Protein AF-A0A8X6LXP0-F1 (afdb_monomer_lite)

Organism: Trichonephila clavata (NCBI:txid2740835)

Foldseek 3Di:
DWDQDPLGIWDWDWDDDPVPFQKIFIDTDPSNVVSQVVCVVVVHDDQPVNDDQNHGPVVCHVVRIDGNPDPPPPPPPPPPPDDVVVVVVVVVVVVVVVVPPDD

Sequence (103 aa):
MSFTTEVGEISIYLSPSKKGGNKIEVEIDEKSEARLNKLKAEKKSLGENCLLGGKSVLEAIEAKGFKKNGNVPTEPTETIKDDLSTNLTQVRLQQNREVALGG

pLDDT: mean 78.93, std 19.98, range [38.94, 97.69]

Radius of gyration: 27.42 Å; chains: 1; bounding box: 36×50×80 Å

Secondary structure (DSSP, 8-state):
-EEEETTEEEEEEEEE-TTTSSEEEEEE-HHHHHHHHHHHHTT--S-TT-EETTEEHHHHHHTT-EE-S-----S------SSHHHHHHHHHHHHHHHTTS--

Structure (mmCIF, N/CA/C/O backbone):
data_AF-A0A8X6LXP0-F1
#
_entry.id   AF-A0A8X6LXP0-F1
#
loop_
_atom_site.group_PDB
_atom_site.id
_atom_site.type_symbol
_atom_site.label_atom_id
_atom_site.label_alt_id
_atom_site.label_comp_id
_atom_site.label_asym_id
_atom_site.label_entity_id
_atom_site.label_seq_id
_atom_site.pdbx_PDB_ins_code
_atom_site.Cartn_x
_atom_site.Cartn_y
_atom_site.Cartn_z
_atom_site.occupancy
_atom_site.B_iso_or_equiv
_atom_site.auth_seq_id
_atom_site.auth_comp_id
_atom_site.auth_asym_id
_atom_site.auth_atom_id
_atom_site.pdbx_PDB_model_num
ATOM 1 N N . MET A 1 1 ? -3.240 7.753 -5.875 1.00 93.00 1 MET A N 1
ATOM 2 C CA . MET A 1 1 ? -4.497 6.992 -5.676 1.00 93.00 1 MET A CA 1
ATOM 3 C C . MET A 1 1 ? -4.909 7.109 -4.217 1.00 93.00 1 MET A C 1
ATOM 5 O O . MET A 1 1 ? -4.051 7.452 -3.414 1.00 93.00 1 MET A O 1
ATOM 9 N N . SER A 1 2 ? -6.161 6.838 -3.859 1.00 94.62 2 SER A N 1
ATOM 10 C CA . SER A 1 2 ? -6.594 6.873 -2.457 1.00 94.62 2 SER A CA 1
ATOM 11 C C . SER A 1 2 ? -7.528 5.716 -2.111 1.00 94.62 2 SER A C 1
ATOM 13 O O . SER A 1 2 ? -8.127 5.098 -2.992 1.00 94.62 2 SER A O 1
ATOM 15 N N . PHE A 1 3 ? -7.609 5.415 -0.816 1.00 94.56 3 PHE A N 1
ATOM 16 C CA . PHE A 1 3 ? -8.511 4.427 -0.235 1.00 94.56 3 PHE A CA 1
ATOM 17 C C . PHE A 1 3 ? -9.350 5.091 0.851 1.00 94.56 3 PHE A C 1
ATOM 19 O O . PHE A 1 3 ? -8.812 5.599 1.836 1.00 94.56 3 PHE A O 1
ATOM 26 N N . THR A 1 4 ? -10.669 5.081 0.688 1.00 94.88 4 THR A N 1
ATOM 27 C CA . THR A 1 4 ? -11.586 5.526 1.740 1.00 94.88 4 THR A CA 1
ATOM 28 C C . THR A 1 4 ? -11.778 4.401 2.747 1.00 94.88 4 THR A C 1
ATOM 30 O O . THR A 1 4 ? -12.190 3.302 2.387 1.00 94.88 4 THR A O 1
ATOM 33 N N . THR A 1 5 ? -11.485 4.687 4.011 1.00 93.81 5 THR A N 1
ATOM 34 C CA . THR A 1 5 ? -11.659 3.762 5.135 1.00 93.81 5 THR A CA 1
ATOM 35 C C . THR A 1 5 ? -12.498 4.426 6.225 1.00 93.81 5 THR A C 1
ATOM 37 O O . THR A 1 5 ? -12.737 5.635 6.200 1.00 93.81 5 THR A O 1
ATOM 40 N N . GLU A 1 6 ? -12.906 3.661 7.228 1.00 94.00 6 GLU A N 1
ATOM 41 C CA . GLU A 1 6 ? -13.607 4.145 8.418 1.00 94.00 6 GLU A CA 1
ATOM 42 C C . GLU A 1 6 ? -12.778 5.121 9.270 1.00 94.00 6 GLU A C 1
ATOM 44 O O . GLU A 1 6 ? -13.341 5.929 10.007 1.00 94.00 6 GLU A O 1
ATOM 49 N N . VAL A 1 7 ? -11.445 5.101 9.148 1.00 95.25 7 VAL A N 1
ATOM 50 C CA . VAL A 1 7 ? -10.549 6.077 9.796 1.00 95.25 7 VAL A CA 1
ATOM 51 C C . VAL A 1 7 ? -10.236 7.281 8.893 1.00 95.25 7 VAL A C 1
ATOM 53 O O . VAL A 1 7 ? -9.473 8.176 9.270 1.00 95.25 7 VAL A O 1
ATOM 56 N N . GLY A 1 8 ? -10.862 7.335 7.714 1.00 95.56 8 GLY A N 1
ATOM 57 C CA . GLY A 1 8 ? -10.739 8.388 6.714 1.00 95.56 8 GLY A CA 1
ATOM 58 C C . GLY A 1 8 ? -9.995 7.945 5.454 1.00 95.56 8 GLY A C 1
ATOM 59 O O . GLY A 1 8 ? -9.682 6.775 5.252 1.00 95.56 8 GLY A O 1
ATOM 60 N N . GLU A 1 9 ? -9.725 8.906 4.576 1.00 97.12 9 GLU A N 1
ATOM 61 C CA . GLU A 1 9 ? -8.985 8.661 3.335 1.00 97.12 9 GLU A CA 1
ATOM 62 C C . GLU A 1 9 ? -7.486 8.431 3.590 1.00 97.12 9 GLU A C 1
ATOM 64 O O . GLU A 1 9 ? -6.853 9.180 4.337 1.00 97.12 9 GLU A O 1
ATOM 69 N N . ILE A 1 10 ? -6.916 7.410 2.956 1.00 97.25 10 ILE A N 1
ATOM 70 C CA . ILE A 1 10 ? -5.476 7.148 2.924 1.00 97.25 10 ILE A CA 1
ATOM 71 C C . ILE A 1 10 ? -4.996 7.401 1.496 1.00 97.25 10 ILE A C 1
ATOM 73 O O . ILE A 1 10 ? -5.380 6.682 0.570 1.00 97.25 10 ILE A O 1
ATOM 77 N N . SER A 1 11 ? -4.167 8.427 1.326 1.00 97.19 11 SER A N 1
ATOM 78 C CA . SER A 1 11 ? -3.609 8.835 0.038 1.00 97.19 11 SER A CA 1
ATOM 79 C C . SER A 1 11 ? -2.258 8.177 -0.198 1.00 97.19 11 SER 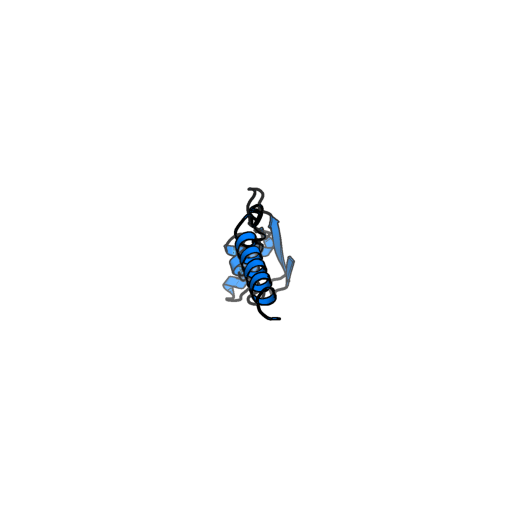A C 1
ATOM 81 O O . SER A 1 11 ? -1.385 8.185 0.666 1.00 97.19 11 SER A O 1
ATOM 83 N N . ILE A 1 12 ? -2.095 7.609 -1.392 1.00 97.25 12 ILE A N 1
ATOM 84 C CA . ILE A 1 12 ? -0.894 6.898 -1.827 1.00 97.25 12 ILE A CA 1
ATOM 85 C C . ILE A 1 12 ? -0.369 7.547 -3.102 1.00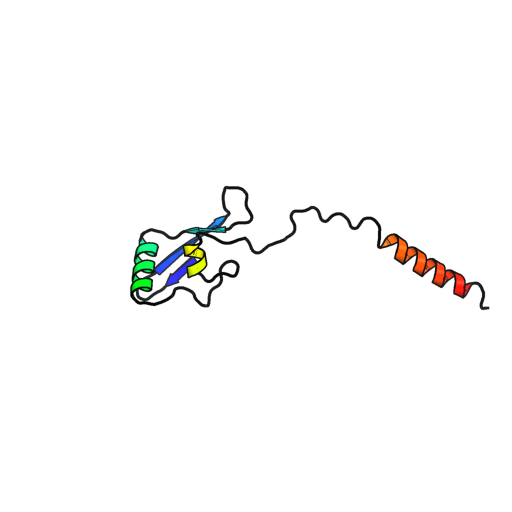 97.25 12 ILE A C 1
ATOM 87 O O . ILE A 1 12 ? -1.065 7.626 -4.126 1.00 97.25 12 ILE A O 1
ATOM 91 N N . TYR A 1 13 ? 0.886 7.963 -3.041 1.00 96.81 13 TYR A N 1
ATOM 92 C CA . TYR A 1 13 ? 1.618 8.602 -4.119 1.00 96.81 13 TYR A CA 1
ATOM 93 C C . TYR A 1 13 ? 2.577 7.589 -4.734 1.00 96.81 13 TYR A C 1
ATOM 95 O O . TYR A 1 13 ? 3.339 6.920 -4.037 1.00 96.81 13 TYR A O 1
ATOM 103 N N . LEU A 1 14 ? 2.500 7.456 -6.056 1.00 95.00 14 LEU A N 1
ATOM 104 C CA . LEU A 1 14 ? 3.348 6.564 -6.834 1.00 95.00 14 LEU A CA 1
ATOM 105 C C . LEU A 1 14 ? 4.206 7.414 -7.760 1.00 95.00 14 LEU A C 1
ATOM 107 O O . LEU A 1 14 ? 3.671 8.218 -8.524 1.00 95.00 14 LEU A O 1
ATOM 111 N N . SER A 1 15 ? 5.519 7.225 -7.719 1.00 93.56 15 SER A N 1
ATOM 112 C CA . SER A 1 15 ? 6.452 7.965 -8.569 1.00 93.56 15 SER A CA 1
ATOM 113 C C . SER A 1 15 ? 7.564 7.047 -9.093 1.00 93.56 15 SER A C 1
ATOM 115 O O . SER A 1 15 ? 7.948 6.079 -8.434 1.00 93.56 15 SER A O 1
ATOM 117 N N . PRO A 1 16 ? 8.094 7.272 -10.306 1.00 91.81 16 PRO A N 1
ATOM 118 C CA . PRO A 1 16 ? 9.302 6.582 -10.743 1.00 91.81 16 PRO A CA 1
ATOM 119 C C . PRO A 1 16 ? 10.490 6.969 -9.856 1.00 91.81 16 PRO A C 1
ATOM 121 O O . PRO A 1 16 ? 10.695 8.150 -9.581 1.00 91.81 16 PRO A O 1
ATOM 124 N N . SER A 1 17 ? 11.321 5.995 -9.476 1.00 89.62 17 SER A N 1
ATOM 125 C CA . SER A 1 17 ? 12.522 6.300 -8.693 1.00 89.62 17 SER A CA 1
ATOM 126 C C . SER A 1 17 ? 13.506 7.174 -9.476 1.00 89.62 17 SER A C 1
ATOM 128 O O . SER A 1 17 ? 13.875 6.854 -10.610 1.00 89.62 17 SER A O 1
ATOM 130 N N . LYS A 1 18 ? 13.996 8.243 -8.836 1.00 84.06 18 LYS A N 1
ATOM 131 C CA . LYS A 1 18 ? 14.962 9.194 -9.422 1.00 84.06 18 LYS A CA 1
ATOM 132 C C . LYS A 1 18 ? 16.341 8.585 -9.684 1.00 84.06 18 LYS A C 1
ATOM 134 O O . LYS A 1 18 ? 17.095 9.114 -10.491 1.00 84.06 18 LYS A O 1
ATOM 139 N N . LYS A 1 19 ? 16.677 7.462 -9.039 1.00 80.75 19 LYS A N 1
ATOM 140 C CA . LYS A 1 19 ? 17.980 6.785 -9.177 1.00 80.75 19 LYS A CA 1
ATOM 141 C C . LYS A 1 19 ? 18.114 5.940 -10.459 1.00 80.75 19 LYS A C 1
ATOM 143 O O . LYS A 1 19 ? 18.993 5.091 -10.529 1.00 80.75 19 LYS A 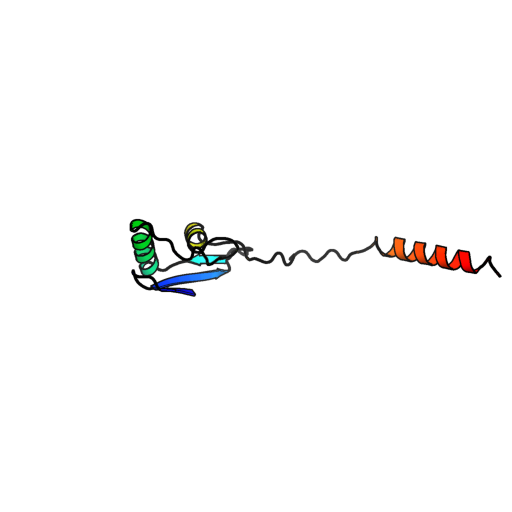O 1
ATOM 148 N N . GLY A 1 20 ? 17.253 6.148 -11.461 1.00 61.91 20 GLY A N 1
ATOM 149 C CA . GLY A 1 20 ? 17.382 5.511 -12.779 1.00 61.91 20 GLY A CA 1
ATOM 150 C C . GLY A 1 20 ? 17.072 4.010 -12.798 1.00 61.91 20 GLY A C 1
ATOM 151 O O . GLY A 1 20 ? 17.693 3.265 -13.546 1.00 61.91 20 GLY A O 1
ATOM 152 N N . GLY A 1 21 ? 16.132 3.547 -11.966 1.00 74.12 21 GLY A N 1
ATOM 153 C CA . GLY A 1 21 ? 15.836 2.120 -11.799 1.00 74.12 21 GLY A CA 1
ATOM 154 C C . GLY A 1 21 ? 14.491 1.649 -12.365 1.00 74.12 21 GLY A C 1
ATOM 155 O O . GLY A 1 21 ? 13.538 2.419 -12.549 1.00 74.12 21 GLY A O 1
ATOM 156 N N . ASN A 1 22 ? 14.375 0.327 -12.532 1.00 87.25 22 ASN A N 1
ATOM 157 C CA . ASN A 1 22 ? 13.108 -0.388 -12.716 1.00 87.25 22 ASN A CA 1
ATOM 158 C C . ASN A 1 22 ? 12.296 -0.442 -11.397 1.00 87.25 22 ASN A C 1
ATOM 160 O O . ASN A 1 22 ? 11.925 -1.513 -10.922 1.00 87.25 22 ASN A O 1
ATOM 164 N N . LYS A 1 23 ? 12.077 0.712 -10.752 1.00 90.94 23 LYS A N 1
ATOM 165 C CA . LYS A 1 23 ? 11.384 0.834 -9.462 1.00 90.94 23 LYS A CA 1
ATOM 166 C C . LYS A 1 23 ? 10.348 1.961 -9.493 1.00 90.94 23 LYS A C 1
ATOM 168 O O . LYS A 1 23 ? 10.626 3.047 -10.007 1.00 90.94 23 LYS A O 1
ATOM 173 N N . ILE A 1 24 ? 9.179 1.684 -8.926 1.00 93.56 24 ILE A N 1
ATOM 174 C CA . ILE A 1 24 ? 8.185 2.665 -8.487 1.00 93.56 24 ILE A CA 1
ATOM 175 C C . ILE A 1 24 ? 8.356 2.857 -6.982 1.00 93.56 24 ILE A C 1
ATOM 177 O O . ILE A 1 24 ? 8.430 1.881 -6.235 1.00 93.56 24 ILE A O 1
ATOM 181 N N . GLU A 1 25 ? 8.461 4.105 -6.550 1.00 95.00 25 GLU A N 1
ATOM 182 C CA . GLU A 1 25 ? 8.423 4.520 -5.153 1.00 95.00 25 GLU A CA 1
ATOM 183 C C . GLU A 1 25 ? 6.964 4.681 -4.721 1.00 95.00 25 GLU A C 1
ATOM 185 O O . GLU A 1 25 ? 6.113 5.116 -5.500 1.00 95.00 25 GLU A O 1
ATOM 190 N N . VAL A 1 26 ? 6.684 4.252 -3.493 1.00 96.06 26 VAL A N 1
ATOM 191 C CA . VAL A 1 26 ? 5.367 4.341 -2.860 1.00 96.06 26 VAL A CA 1
ATOM 192 C C . VAL A 1 26 ? 5.540 5.208 -1.628 1.00 96.06 26 VAL A C 1
ATOM 194 O O . VAL A 1 26 ? 6.323 4.866 -0.741 1.00 96.06 26 VAL A O 1
ATOM 197 N N . GLU A 1 27 ? 4.811 6.313 -1.591 1.00 97.00 27 GLU A N 1
ATOM 198 C CA . GLU A 1 27 ? 4.820 7.278 -0.497 1.00 97.00 27 GLU A CA 1
ATOM 199 C C . GLU A 1 27 ? 3.391 7.521 -0.005 1.00 97.00 27 GLU A C 1
ATOM 201 O O . GLU A 1 27 ? 2.424 7.412 -0.761 1.00 97.00 27 GLU A O 1
ATOM 206 N N . ILE A 1 28 ? 3.264 7.861 1.273 1.00 97.38 28 ILE A N 1
ATOM 207 C CA . ILE A 1 28 ? 2.026 8.317 1.906 1.00 97.38 28 ILE A CA 1
ATOM 208 C C . ILE A 1 28 ? 2.353 9.572 2.716 1.00 97.38 28 ILE A C 1
ATOM 210 O O . ILE A 1 28 ? 3.476 9.718 3.195 1.00 97.38 28 ILE A O 1
ATOM 214 N N . ASP A 1 29 ? 1.395 10.484 2.849 1.00 97.19 29 ASP A N 1
ATOM 215 C CA . ASP A 1 29 ? 1.569 11.659 3.709 1.00 97.19 29 ASP A CA 1
ATOM 216 C C . ASP A 1 29 ? 1.408 11.306 5.199 1.00 97.19 29 ASP A C 1
ATOM 218 O O . ASP A 1 29 ? 0.844 10.269 5.552 1.00 97.19 29 ASP A O 1
ATOM 222 N N . GLU A 1 30 ? 1.872 12.191 6.086 1.00 97.50 30 GLU A N 1
ATOM 223 C CA . GLU A 1 30 ? 1.839 11.984 7.545 1.00 97.50 30 GLU A CA 1
ATOM 224 C C . GLU A 1 30 ? 0.421 11.701 8.071 1.00 97.50 30 GLU A C 1
ATOM 226 O O . GLU A 1 30 ? 0.214 10.898 8.984 1.00 97.50 30 GLU A O 1
ATOM 231 N N . LYS A 1 31 ? -0.593 12.333 7.469 1.00 97.38 31 LYS A N 1
ATOM 232 C CA . LYS A 1 31 ? -1.998 12.138 7.845 1.00 97.38 31 LYS A CA 1
ATOM 233 C C . LYS A 1 31 ? -2.477 10.734 7.478 1.00 97.38 31 LYS A C 1
ATOM 235 O O . LYS A 1 31 ? -3.179 10.092 8.261 1.00 97.38 3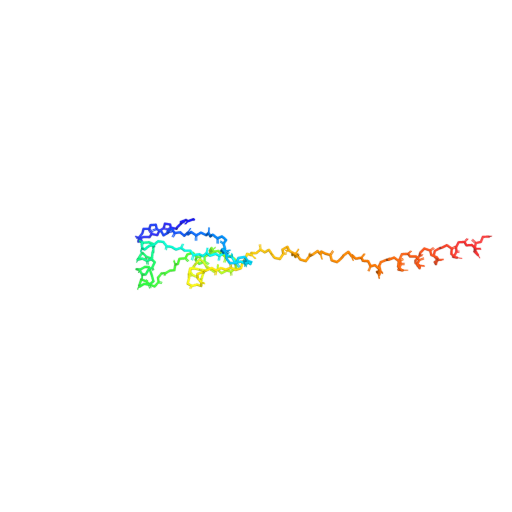1 LYS A O 1
ATOM 240 N N . SER A 1 32 ? -2.105 10.266 6.295 1.00 97.69 32 SER A N 1
ATOM 241 C CA . SER A 1 32 ? -2.381 8.924 5.792 1.00 97.69 32 SER A CA 1
ATOM 242 C C . SER A 1 32 ? -1.615 7.867 6.587 1.00 97.69 32 SER A C 1
ATOM 244 O O . SER A 1 32 ? -2.179 6.817 6.887 1.00 97.69 32 SER A O 1
ATOM 246 N N . GLU A 1 33 ? -0.386 8.159 7.017 1.00 97.06 33 GLU A N 1
ATOM 247 C CA . GLU A 1 33 ? 0.407 7.294 7.897 1.00 97.06 33 GLU A CA 1
ATOM 248 C C . GLU A 1 33 ? -0.247 7.127 9.274 1.00 97.06 33 GLU A C 1
ATOM 250 O O . GLU A 1 33 ? -0.443 6.002 9.737 1.00 97.06 33 GLU A O 1
ATOM 255 N N . ALA A 1 34 ? -0.684 8.224 9.902 1.00 97.69 34 ALA A N 1
ATOM 256 C CA . ALA A 1 34 ? -1.402 8.170 11.176 1.00 97.69 34 ALA A CA 1
ATOM 257 C C . ALA A 1 34 ? -2.696 7.339 11.077 1.00 97.69 34 ALA A C 1
ATOM 259 O O . ALA A 1 34 ? -3.005 6.536 11.963 1.00 97.69 34 ALA A O 1
ATOM 260 N N . ARG A 1 35 ? -3.440 7.490 9.974 1.00 97.19 35 ARG A N 1
ATOM 261 C CA . ARG A 1 35 ? -4.652 6.706 9.689 1.00 97.19 35 ARG A CA 1
ATOM 262 C C . ARG A 1 35 ? -4.340 5.230 9.475 1.00 97.19 35 ARG A C 1
ATOM 264 O O . ARG A 1 35 ? -5.006 4.381 10.061 1.00 97.19 35 ARG A O 1
ATOM 271 N N . LEU A 1 36 ? -3.305 4.923 8.699 1.00 96.19 36 LEU A N 1
ATOM 272 C CA . LEU A 1 36 ? -2.868 3.552 8.458 1.00 96.19 36 LEU A CA 1
ATOM 273 C C . LEU A 1 36 ? -2.459 2.856 9.763 1.00 96.19 36 LEU A C 1
ATOM 275 O O . LEU A 1 36 ? -2.854 1.718 10.001 1.00 96.19 36 LEU A O 1
ATOM 279 N N . ASN A 1 37 ? -1.730 3.548 10.641 1.00 96.00 37 ASN A N 1
ATOM 280 C CA . ASN A 1 37 ? -1.335 3.013 11.945 1.00 96.00 37 ASN A CA 1
ATOM 281 C C . ASN A 1 37 ? -2.542 2.729 12.847 1.00 96.00 37 ASN A C 1
ATOM 283 O O . ASN A 1 37 ? -2.585 1.689 13.505 1.00 96.00 37 ASN A O 1
ATOM 287 N N . LYS A 1 38 ? -3.557 3.603 12.834 1.00 96.69 38 LYS A N 1
ATOM 288 C CA . LYS A 1 38 ? -4.821 3.352 13.539 1.00 96.69 38 LYS A CA 1
ATOM 289 C C . LYS A 1 38 ? -5.528 2.104 12.999 1.00 96.69 38 LYS A C 1
ATOM 291 O O . LYS A 1 38 ? -5.953 1.258 13.779 1.00 96.69 38 LYS A O 1
ATOM 296 N N . LEU A 1 39 ? -5.586 1.955 11.677 1.00 95.00 39 LEU A N 1
ATOM 297 C CA . LEU A 1 39 ? -6.207 0.805 11.020 1.00 95.00 39 LEU A CA 1
ATOM 298 C C . LEU A 1 39 ? -5.497 -0.517 11.388 1.00 95.00 39 LEU A C 1
ATOM 300 O O . LEU A 1 39 ? -6.154 -1.505 11.719 1.00 95.00 39 LEU A O 1
ATOM 304 N N . LYS A 1 40 ? -4.155 -0.509 11.446 1.00 93.25 40 LYS A N 1
ATOM 305 C CA . LYS A 1 40 ? -3.343 -1.649 11.915 1.00 93.25 40 LYS A CA 1
ATOM 306 C C . LYS A 1 40 ? -3.613 -2.006 13.377 1.00 93.25 40 LYS A C 1
ATOM 308 O O . LYS A 1 40 ? -3.720 -3.187 13.702 1.00 93.25 40 LYS A O 1
ATOM 313 N N . ALA A 1 41 ? -3.743 -1.012 14.258 1.00 95.44 41 ALA A N 1
ATOM 314 C CA . ALA A 1 41 ? -4.064 -1.240 15.669 1.00 95.44 41 ALA A CA 1
ATOM 315 C C . ALA A 1 41 ? -5.437 -1.917 15.852 1.00 95.44 41 ALA A C 1
ATOM 317 O O . ALA A 1 41 ? -5.615 -2.725 16.762 1.00 95.44 41 ALA A O 1
ATOM 318 N N . GLU A 1 42 ? -6.379 -1.655 14.943 1.00 94.56 42 GLU A N 1
ATOM 319 C CA . GLU A 1 42 ? -7.692 -2.309 14.882 1.00 94.56 42 GLU A CA 1
ATOM 320 C C . GLU A 1 42 ? -7.665 -3.693 14.195 1.00 94.56 42 GLU A C 1
ATOM 322 O O . GLU A 1 42 ? -8.717 -4.304 14.014 1.00 94.56 42 GLU A O 1
ATOM 327 N N . LYS A 1 43 ? -6.479 -4.215 13.835 1.00 92.25 43 LYS A N 1
ATOM 328 C CA . LYS A 1 43 ? -6.271 -5.482 13.099 1.00 92.25 43 LYS A CA 1
ATOM 329 C C . LYS A 1 43 ? -6.984 -5.537 11.746 1.00 92.25 43 LYS A C 1
ATOM 331 O O . LYS A 1 43 ? -7.354 -6.612 11.278 1.00 92.25 43 LYS A O 1
ATOM 336 N N . LYS A 1 44 ? -7.175 -4.381 11.119 1.00 91.12 44 LYS A N 1
ATOM 337 C CA . LYS A 1 44 ? -7.728 -4.269 9.772 1.00 91.12 44 LYS A CA 1
ATOM 338 C C . LYS A 1 44 ? -6.608 -4.063 8.763 1.00 91.12 44 LYS A C 1
ATOM 340 O O . LYS A 1 44 ? -5.499 -3.651 9.108 1.00 91.12 44 LYS A O 1
ATOM 345 N N . SER A 1 45 ? -6.911 -4.351 7.508 1.00 87.94 45 SER A N 1
ATOM 346 C CA . SER A 1 45 ? -5.969 -4.297 6.397 1.00 87.94 45 SER A CA 1
ATOM 347 C C . SER A 1 45 ? -6.395 -3.273 5.351 1.00 87.94 45 SER A C 1
ATOM 349 O O . SER A 1 45 ? -7.563 -2.895 5.237 1.00 87.94 45 SER A O 1
ATOM 351 N N . LEU A 1 46 ? -5.417 -2.804 4.577 1.00 93.25 46 LEU A N 1
ATOM 352 C CA . LEU A 1 46 ? -5.636 -1.862 3.490 1.00 93.25 46 LEU A CA 1
ATOM 353 C C . LEU A 1 46 ? -5.352 -2.544 2.154 1.00 93.25 46 LEU A C 1
ATOM 355 O O . LEU A 1 46 ? -4.219 -2.943 1.887 1.00 93.25 46 LEU A O 1
ATOM 359 N N . GLY A 1 47 ? -6.374 -2.621 1.301 1.00 88.81 47 GLY A N 1
ATOM 360 C CA . GLY A 1 47 ? -6.212 -3.022 -0.095 1.00 88.81 47 GLY A CA 1
ATOM 361 C C . GLY A 1 47 ? -5.726 -4.460 -0.298 1.00 88.81 47 GLY A C 1
ATOM 362 O O . GLY A 1 47 ? -4.928 -4.684 -1.201 1.00 88.81 47 GLY A O 1
ATOM 363 N N . GLU A 1 48 ? -6.208 -5.430 0.489 1.00 85.50 48 GLU A N 1
ATOM 364 C CA . GLU A 1 48 ? -5.872 -6.864 0.327 1.00 85.50 48 GLU A CA 1
ATOM 365 C C . GLU A 1 48 ? -6.132 -7.386 -1.090 1.00 85.50 48 GLU A C 1
ATOM 367 O O . GLU A 1 48 ? -5.346 -8.156 -1.630 1.00 85.50 48 GLU A O 1
ATOM 372 N N . ASN A 1 49 ? -7.206 -6.909 -1.721 1.00 88.56 49 ASN A N 1
ATOM 373 C CA . ASN A 1 49 ? -7.595 -7.306 -3.074 1.00 88.56 49 ASN A CA 1
ATOM 374 C C . ASN A 1 49 ? -7.047 -6.366 -4.162 1.00 88.56 49 ASN A C 1
ATOM 376 O O . ASN A 1 49 ? -7.453 -6.453 -5.319 1.00 88.56 49 ASN A O 1
ATOM 380 N N . CYS A 1 50 ? -6.162 -5.430 -3.807 1.00 91.44 50 CYS A N 1
ATOM 381 C CA . CYS A 1 50 ? -5.570 -4.478 -4.739 1.00 91.44 50 CYS A CA 1
ATOM 382 C C . CYS A 1 50 ? -4.057 -4.686 -4.794 1.00 91.44 50 CYS A C 1
ATOM 384 O O . CYS A 1 50 ? -3.370 -4.613 -3.774 1.00 91.44 50 CYS A O 1
ATOM 386 N N . LEU A 1 51 ? -3.537 -4.946 -5.995 1.00 91.88 51 LEU A N 1
ATOM 387 C CA . LEU A 1 51 ? -2.125 -5.252 -6.190 1.00 91.88 51 LEU A CA 1
ATOM 388 C C . LEU A 1 51 ? -1.371 -4.096 -6.855 1.00 91.88 51 LEU A C 1
ATOM 390 O O . LEU A 1 51 ? -1.781 -3.572 -7.890 1.00 91.88 51 LEU A O 1
ATOM 394 N N . LEU A 1 52 ? -0.211 -3.764 -6.294 1.00 92.31 52 LEU A N 1
ATOM 395 C CA . LEU A 1 52 ? 0.778 -2.826 -6.806 1.00 92.31 52 LEU A CA 1
ATOM 396 C C . LEU A 1 52 ? 2.070 -3.586 -7.136 1.00 92.31 52 LEU A C 1
ATOM 398 O O . LEU A 1 52 ? 2.820 -3.996 -6.251 1.00 92.31 52 LEU A O 1
ATOM 402 N N . GLY A 1 53 ? 2.311 -3.832 -8.429 1.00 89.00 53 GLY A N 1
ATOM 403 C CA . GLY A 1 53 ? 3.485 -4.588 -8.890 1.00 89.00 53 GLY A CA 1
ATOM 404 C C . GLY A 1 53 ? 3.560 -6.014 -8.342 1.00 89.00 53 GLY A C 1
ATOM 405 O O . GLY A 1 53 ? 4.647 -6.493 -8.031 1.00 89.00 53 GLY A O 1
ATOM 406 N N . GLY A 1 54 ? 2.404 -6.661 -8.168 1.00 89.69 54 GLY A N 1
ATOM 407 C CA . GLY A 1 54 ? 2.293 -8.010 -7.607 1.00 89.69 54 GLY A CA 1
ATOM 408 C C . GLY A 1 54 ? 2.308 -8.086 -6.077 1.00 89.69 54 GLY A C 1
ATOM 409 O O . GLY A 1 54 ? 2.215 -9.185 -5.547 1.00 89.69 54 GLY A O 1
ATOM 410 N N . LYS A 1 55 ? 2.403 -6.953 -5.368 1.00 91.06 55 LYS A N 1
ATOM 411 C CA . LYS A 1 55 ? 2.277 -6.871 -3.903 1.00 91.06 55 LYS A CA 1
ATOM 412 C C . LYS A 1 55 ? 0.925 -6.306 -3.507 1.00 91.06 55 LYS A C 1
ATOM 414 O O . LYS A 1 55 ? 0.406 -5.474 -4.244 1.00 91.06 55 LYS A O 1
ATOM 419 N N . SER A 1 56 ? 0.388 -6.669 -2.347 1.00 93.81 56 SER A N 1
ATOM 420 C CA . SER A 1 56 ? -0.756 -5.935 -1.790 1.00 93.81 56 SER A CA 1
ATOM 421 C C . SER A 1 56 ? -0.398 -4.462 -1.556 1.00 93.81 56 SER A C 1
ATOM 423 O O . SER A 1 56 ? 0.776 -4.097 -1.429 1.00 93.81 56 SER A O 1
ATOM 425 N N . VAL A 1 57 ? -1.408 -3.594 -1.488 1.00 94.50 57 VAL A N 1
ATOM 426 C CA . VAL A 1 57 ? -1.202 -2.161 -1.210 1.00 94.50 57 VAL A CA 1
ATOM 427 C C . VAL A 1 57 ? -0.405 -1.952 0.076 1.00 94.50 57 VAL A C 1
ATOM 429 O O . VAL A 1 57 ? 0.549 -1.173 0.086 1.00 94.50 57 VAL A O 1
ATOM 432 N N . LEU A 1 58 ? -0.763 -2.671 1.141 1.00 94.38 58 LEU A N 1
ATOM 433 C CA . LEU A 1 58 ? -0.078 -2.569 2.422 1.00 94.38 58 LEU A CA 1
ATOM 434 C C . LEU A 1 58 ? 1.406 -2.959 2.315 1.00 94.38 58 LEU A C 1
ATOM 436 O O . LEU A 1 58 ? 2.273 -2.199 2.745 1.00 94.38 58 LEU A O 1
ATOM 440 N N . GLU A 1 59 ? 1.710 -4.091 1.680 1.00 94.38 59 GLU A N 1
ATOM 441 C CA . GLU A 1 59 ? 3.093 -4.541 1.473 1.00 94.38 59 GLU A CA 1
ATOM 442 C C . GLU A 1 59 ? 3.904 -3.568 0.607 1.00 94.38 59 GLU A C 1
ATOM 444 O O . GLU A 1 59 ? 5.104 -3.384 0.823 1.00 94.38 59 GLU A O 1
ATOM 449 N N . ALA A 1 60 ? 3.278 -2.945 -0.393 1.00 95.12 60 ALA A N 1
ATOM 450 C CA . ALA A 1 60 ? 3.934 -1.968 -1.256 1.00 95.12 60 ALA A CA 1
ATOM 451 C C . ALA A 1 60 ? 4.304 -0.680 -0.499 1.00 95.12 60 ALA A C 1
ATOM 453 O O . ALA A 1 60 ? 5.380 -0.124 -0.740 1.00 95.12 60 ALA A O 1
ATOM 454 N N . ILE A 1 61 ? 3.448 -0.239 0.433 1.00 95.38 61 ILE A N 1
ATOM 455 C CA . ILE A 1 61 ? 3.716 0.892 1.334 1.00 95.38 61 ILE A CA 1
ATOM 456 C C . ILE A 1 61 ? 4.881 0.557 2.271 1.00 95.38 61 ILE A C 1
ATOM 458 O O . ILE A 1 61 ? 5.840 1.321 2.356 1.00 95.38 61 ILE A O 1
ATOM 462 N N . GLU A 1 62 ? 4.845 -0.603 2.931 1.00 94.12 62 GLU A N 1
ATOM 463 C CA . GLU A 1 62 ? 5.897 -1.022 3.871 1.00 94.12 62 GLU A CA 1
ATOM 464 C C . GLU A 1 62 ? 7.254 -1.208 3.182 1.00 94.12 62 GLU A C 1
ATOM 466 O O . GLU A 1 62 ? 8.291 -0.796 3.703 1.00 94.12 62 GLU A O 1
ATOM 471 N N . ALA A 1 63 ? 7.250 -1.749 1.962 1.00 94.25 63 ALA A N 1
ATOM 472 C CA . ALA A 1 63 ? 8.447 -1.886 1.137 1.00 94.25 63 ALA A CA 1
ATOM 473 C C . ALA A 1 63 ? 8.926 -0.561 0.509 1.00 94.25 63 ALA A C 1
ATOM 475 O O . ALA A 1 63 ? 9.980 -0.543 -0.138 1.00 94.25 63 ALA A O 1
ATOM 476 N N . LYS A 1 64 ? 8.166 0.536 0.662 1.00 94.31 64 LYS A N 1
ATOM 477 C CA . LYS A 1 64 ? 8.423 1.847 0.040 1.00 94.31 64 LYS A CA 1
ATOM 478 C C . LYS A 1 64 ? 8.667 1.727 -1.468 1.00 94.31 64 LYS A C 1
ATOM 480 O O . LYS A 1 64 ? 9.610 2.309 -2.025 1.00 94.31 64 LYS A O 1
ATOM 485 N N . GLY A 1 65 ? 7.869 0.888 -2.129 1.00 93.75 65 GLY A N 1
ATOM 486 C CA . GLY A 1 65 ? 7.949 0.670 -3.568 1.00 93.75 65 GLY A CA 1
ATOM 487 C C . GLY A 1 65 ? 7.926 -0.781 -4.043 1.00 93.75 65 GLY A C 1
ATOM 488 O O . GLY A 1 65 ? 7.941 -1.744 -3.277 1.00 93.75 65 GLY A O 1
ATOM 489 N N . PHE A 1 66 ? 7.931 -0.922 -5.366 1.00 93.00 66 PHE A N 1
ATOM 490 C CA . PHE A 1 66 ? 7.915 -2.192 -6.096 1.00 93.00 66 PHE A CA 1
ATOM 491 C C . PHE A 1 66 ? 8.603 -2.035 -7.463 1.00 93.00 66 PHE A C 1
ATOM 493 O O . PHE A 1 66 ? 8.887 -0.919 -7.902 1.00 93.00 66 PHE A O 1
ATOM 500 N N . LYS A 1 67 ? 8.927 -3.145 -8.140 1.00 90.88 67 LYS A N 1
ATOM 501 C CA . LYS A 1 67 ? 9.529 -3.098 -9.486 1.00 90.88 67 LYS A CA 1
ATOM 502 C C . LYS A 1 67 ? 8.476 -2.721 -10.528 1.00 90.88 67 LYS A C 1
ATOM 504 O O . LYS A 1 67 ? 7.336 -3.154 -10.396 1.00 90.88 67 LYS A O 1
ATOM 509 N N . LYS A 1 68 ? 8.820 -1.961 -11.576 1.00 86.56 68 LYS A N 1
ATOM 510 C CA . LYS A 1 68 ? 7.841 -1.714 -12.653 1.00 86.56 68 LYS A CA 1
ATOM 511 C C . LYS A 1 68 ? 7.568 -3.058 -13.333 1.00 86.56 68 LYS A C 1
ATOM 513 O O . LYS A 1 68 ? 8.503 -3.778 -13.689 1.00 86.56 68 LYS A O 1
ATOM 518 N N . ASN A 1 69 ? 6.294 -3.414 -13.486 1.00 73.38 69 ASN A N 1
ATOM 519 C CA . ASN A 1 69 ? 5.933 -4.567 -14.300 1.00 73.38 69 ASN A CA 1
ATOM 520 C C . ASN A 1 69 ? 6.181 -4.189 -15.756 1.00 73.38 69 ASN A C 1
ATOM 522 O O . ASN A 1 69 ? 5.524 -3.309 -16.304 1.00 73.38 69 ASN A O 1
ATOM 526 N N . GLY A 1 70 ? 7.213 -4.802 -16.321 1.00 58.72 70 GLY A N 1
ATOM 527 C CA . GLY A 1 70 ? 7.784 -4.399 -17.591 1.00 58.72 70 GLY A CA 1
ATOM 528 C C . GLY A 1 70 ? 9.253 -4.778 -17.642 1.00 58.72 70 GLY A C 1
ATOM 529 O O . GLY A 1 70 ? 10.116 -3.911 -17.683 1.00 58.72 70 GLY A O 1
ATOM 530 N N . ASN A 1 71 ? 9.537 -6.078 -17.711 1.00 52.97 71 ASN A N 1
ATOM 531 C CA . ASN A 1 71 ? 10.532 -6.483 -18.696 1.00 52.97 71 ASN A CA 1
ATOM 532 C C . ASN A 1 71 ? 9.870 -6.230 -20.061 1.00 52.97 71 ASN A C 1
ATOM 534 O O . ASN A 1 71 ? 9.308 -7.132 -20.667 1.00 52.97 71 ASN A O 1
ATOM 538 N N . VAL A 1 72 ? 9.861 -4.980 -20.519 1.00 54.53 72 VAL A N 1
ATOM 539 C CA . VAL A 1 72 ? 10.210 -4.792 -21.921 1.00 54.53 72 VAL A CA 1
ATOM 540 C C . VAL A 1 72 ? 1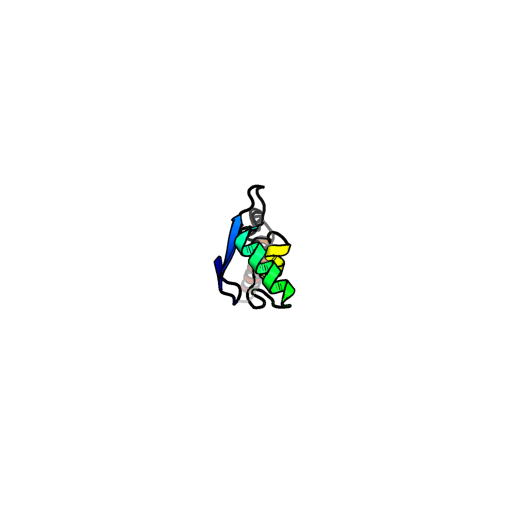1.727 -4.827 -21.858 1.00 54.53 72 VAL A C 1
ATOM 542 O O . VAL A 1 72 ? 12.289 -3.946 -21.203 1.00 54.53 72 VAL A O 1
ATOM 545 N N . PRO A 1 73 ? 12.386 -5.879 -22.369 1.00 48.97 73 PRO A N 1
ATOM 546 C CA . PRO A 1 73 ? 13.837 -5.922 -22.390 1.00 48.97 73 PRO A CA 1
ATOM 547 C C . PRO A 1 73 ? 14.350 -4.593 -22.956 1.00 48.97 73 PRO A C 1
ATOM 549 O O . PRO A 1 73 ? 14.025 -4.227 -24.079 1.00 48.97 73 PRO A O 1
ATOM 552 N N . THR A 1 74 ? 15.074 -3.825 -22.141 1.00 49.94 74 THR A N 1
ATOM 553 C CA . THR A 1 74 ? 15.846 -2.660 -22.603 1.00 49.94 74 THR A CA 1
ATOM 554 C C . THR A 1 74 ? 17.168 -3.080 -23.229 1.00 49.94 74 THR A C 1
ATOM 556 O O . THR A 1 74 ? 17.917 -2.229 -23.703 1.00 49.94 74 THR A O 1
ATOM 559 N N . GLU A 1 75 ? 17.465 -4.379 -23.241 1.00 49.47 75 GLU A N 1
ATOM 560 C CA . GLU A 1 75 ? 18.456 -4.896 -24.167 1.00 49.47 75 GLU A CA 1
ATOM 561 C C . GLU A 1 75 ? 17.934 -4.634 -25.583 1.00 49.47 75 GLU A C 1
ATOM 563 O O . GLU A 1 75 ? 16.757 -4.911 -25.846 1.00 49.47 75 GLU A O 1
ATOM 568 N N . PRO A 1 76 ? 18.753 -4.090 -26.506 1.00 53.78 76 PRO A N 1
ATOM 569 C CA . PRO A 1 76 ? 18.438 -4.271 -27.909 1.00 53.78 76 PRO A CA 1
ATOM 570 C C . PRO A 1 76 ? 18.233 -5.770 -28.055 1.00 53.78 76 PRO A C 1
ATOM 572 O O . PRO A 1 76 ? 19.139 -6.521 -27.704 1.00 53.78 76 PRO A O 1
ATOM 575 N N . THR A 1 77 ? 17.043 -6.206 -28.481 1.00 51.69 77 THR A N 1
ATOM 576 C CA . THR A 1 77 ? 16.869 -7.572 -28.966 1.00 51.69 77 THR A CA 1
ATOM 577 C C . THR A 1 77 ? 18.058 -7.804 -29.869 1.00 51.69 77 THR A C 1
ATOM 579 O O . THR A 1 77 ? 18.150 -7.136 -30.909 1.00 51.69 77 THR A O 1
ATOM 582 N N . GLU A 1 78 ? 19.003 -8.639 -29.427 1.00 49.88 78 GLU A N 1
ATOM 583 C CA . GLU A 1 78 ? 20.039 -9.129 -30.305 1.00 49.88 78 GLU A CA 1
ATOM 584 C C . GLU A 1 78 ? 19.261 -9.582 -31.522 1.00 49.88 78 GLU A C 1
ATOM 586 O O . GLU A 1 78 ? 18.319 -10.377 -31.430 1.00 49.88 78 GLU A O 1
ATOM 591 N N . THR A 1 79 ? 19.519 -8.897 -32.635 1.00 50.56 79 THR A N 1
ATOM 592 C CA . THR A 1 79 ? 18.945 -9.279 -33.910 1.00 50.56 79 THR A CA 1
ATOM 593 C C . THR A 1 79 ? 19.170 -10.775 -33.975 1.00 50.56 79 THR A C 1
ATOM 595 O O . THR A 1 79 ? 20.311 -11.189 -33.772 1.00 50.56 79 THR A O 1
ATOM 598 N N . ILE A 1 80 ? 18.112 -11.567 -34.167 1.00 55.91 80 ILE A N 1
ATOM 599 C CA . ILE A 1 80 ? 18.248 -12.992 -34.458 1.00 55.91 80 ILE A CA 1
ATOM 600 C C . ILE A 1 80 ? 19.030 -13.044 -35.773 1.00 55.91 80 ILE A C 1
ATOM 602 O O . ILE A 1 80 ? 18.467 -13.027 -36.865 1.00 55.91 80 ILE A O 1
ATOM 606 N N . LYS A 1 81 ? 20.349 -12.955 -35.659 1.00 55.47 81 LYS A N 1
ATOM 607 C CA . LYS A 1 81 ? 21.322 -13.148 -36.703 1.00 55.47 81 LYS A CA 1
ATOM 608 C C . LYS A 1 81 ? 21.750 -14.585 -36.517 1.00 55.47 81 LYS A C 1
ATOM 610 O O . LYS A 1 81 ? 22.333 -14.950 -35.504 1.00 55.47 81 LYS A O 1
ATOM 615 N N . ASP A 1 82 ? 21.380 -15.355 -37.529 1.00 51.59 82 ASP A N 1
ATOM 616 C CA . ASP A 1 82 ? 22.075 -16.569 -37.922 1.00 51.59 82 ASP A CA 1
ATOM 617 C C . ASP A 1 82 ? 21.810 -17.838 -37.107 1.00 51.59 82 ASP A C 1
ATOM 619 O O . ASP A 1 82 ? 22.745 -18.503 -36.682 1.00 51.59 82 ASP A O 1
ATOM 623 N N . ASP A 1 83 ? 20.541 -18.266 -37.036 1.00 50.84 83 ASP A N 1
ATOM 624 C CA . ASP A 1 83 ? 20.273 -19.722 -37.138 1.00 50.84 83 ASP A CA 1
ATOM 625 C C . ASP A 1 83 ? 18.938 -20.136 -37.803 1.00 50.84 83 ASP A C 1
ATOM 627 O O . ASP A 1 83 ? 18.645 -21.319 -37.990 1.00 50.84 83 ASP A O 1
ATOM 631 N N . LEU A 1 84 ? 18.106 -19.181 -38.247 1.00 45.81 84 LEU A N 1
ATOM 632 C CA . LEU A 1 84 ? 16.923 -19.510 -39.064 1.00 45.81 84 LEU A CA 1
ATOM 633 C C . LEU A 1 84 ? 17.248 -19.598 -40.570 1.00 45.81 84 LEU A C 1
ATOM 635 O O . LEU A 1 84 ? 16.520 -20.236 -41.332 1.00 45.81 84 LEU A O 1
ATOM 639 N N . SER A 1 85 ? 18.354 -18.983 -41.007 1.00 50.19 85 SER A N 1
ATOM 640 C CA . SER A 1 85 ? 18.775 -18.946 -42.419 1.00 50.19 85 SER A CA 1
ATOM 641 C C . SER A 1 85 ? 19.284 -20.310 -42.914 1.00 50.19 85 SER A C 1
ATOM 643 O O . SER A 1 85 ? 19.000 -20.733 -44.038 1.00 50.19 85 SER A O 1
ATOM 645 N N . THR A 1 86 ? 19.970 -21.057 -42.050 1.00 48.19 86 THR A N 1
ATOM 646 C CA . THR A 1 86 ? 20.529 -22.388 -42.333 1.00 48.19 86 THR A CA 1
ATOM 647 C C . THR A 1 86 ? 19.438 -23.445 -42.509 1.00 48.19 86 THR A C 1
ATOM 649 O O . THR A 1 86 ? 19.480 -24.213 -43.473 1.00 48.19 86 THR A O 1
ATOM 652 N N . ASN A 1 87 ? 18.400 -23.421 -41.668 1.00 50.38 87 ASN A N 1
ATOM 653 C CA . ASN A 1 87 ? 17.294 -24.380 -41.751 1.00 50.38 87 ASN A CA 1
ATOM 654 C C . ASN A 1 87 ? 16.360 -24.127 -42.950 1.00 50.38 87 ASN A C 1
ATOM 656 O O . ASN A 1 87 ? 15.962 -25.072 -43.630 1.00 50.38 87 ASN A O 1
ATOM 660 N N . LEU A 1 88 ? 16.059 -22.867 -43.294 1.00 50.50 88 LEU A N 1
ATOM 661 C CA . LEU A 1 88 ? 15.231 -22.552 -44.472 1.00 50.50 88 LEU A CA 1
ATOM 662 C C . LEU A 1 88 ? 15.918 -22.912 -45.800 1.00 50.50 88 LEU A C 1
ATOM 664 O O . LEU A 1 88 ? 15.248 -23.288 -46.765 1.00 50.50 88 LEU A O 1
ATOM 668 N N . THR A 1 89 ? 17.250 -22.838 -45.851 1.00 48.59 89 THR A N 1
ATOM 669 C CA . THR A 1 89 ? 18.015 -23.153 -47.066 1.00 48.59 89 THR A CA 1
ATOM 670 C C . THR A 1 89 ? 18.153 -24.665 -47.274 1.00 48.59 89 THR A C 1
ATOM 672 O O . THR A 1 89 ? 18.033 -25.136 -48.407 1.00 48.59 89 THR A O 1
ATOM 675 N N . GLN A 1 90 ? 18.315 -25.450 -46.199 1.00 52.75 90 GLN A N 1
ATOM 676 C CA . GLN A 1 90 ? 18.322 -26.916 -46.287 1.00 52.75 90 GLN A CA 1
ATOM 677 C C . GLN A 1 90 ? 16.959 -27.491 -46.692 1.00 52.75 90 GLN A C 1
ATOM 679 O O . GLN A 1 90 ? 16.908 -28.347 -47.577 1.00 52.75 90 GLN A O 1
ATOM 684 N N . VAL A 1 91 ? 15.858 -26.973 -46.133 1.00 53.06 91 VAL A N 1
ATOM 685 C CA . VAL A 1 91 ? 14.503 -27.437 -46.485 1.00 53.06 91 VAL A CA 1
ATOM 686 C C . VAL A 1 91 ? 14.177 -27.154 -47.962 1.00 53.06 91 VAL A C 1
ATOM 688 O O . VAL A 1 91 ? 13.616 -28.013 -48.642 1.00 53.06 91 VAL A O 1
ATOM 691 N N . ARG A 1 92 ? 14.608 -26.007 -48.515 1.00 52.12 92 ARG A N 1
ATOM 692 C CA . ARG A 1 92 ? 14.431 -25.698 -49.950 1.00 52.12 92 ARG A CA 1
ATOM 693 C C . ARG A 1 92 ? 15.283 -26.560 -50.887 1.00 52.12 92 ARG A C 1
ATOM 695 O O . ARG A 1 92 ? 14.820 -26.911 -51.970 1.00 52.12 92 ARG A O 1
ATOM 702 N N . LEU A 1 93 ? 16.515 -26.906 -50.509 1.00 51.81 93 LEU A N 1
ATOM 703 C CA . LEU A 1 93 ? 17.389 -27.752 -51.336 1.00 51.81 93 LEU A CA 1
ATOM 704 C C . LEU A 1 93 ? 16.928 -29.215 -51.381 1.00 51.81 93 LEU A C 1
ATOM 706 O O . LEU A 1 93 ? 17.085 -29.854 -52.419 1.00 51.81 93 LEU A O 1
ATOM 710 N N . GLN A 1 94 ? 16.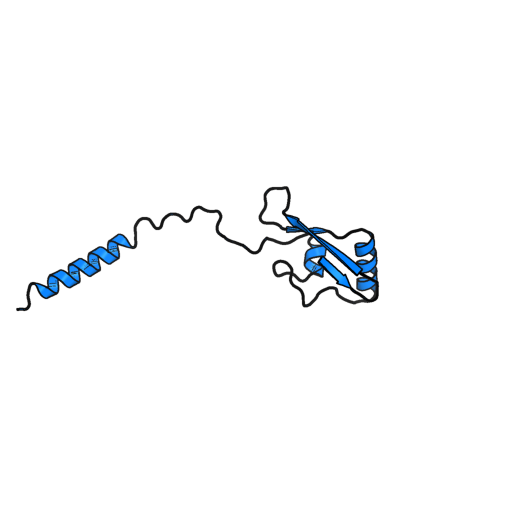335 -29.738 -50.302 1.00 56.00 94 GLN A N 1
ATOM 711 C CA . GLN A 1 94 ? 15.759 -31.088 -50.298 1.00 56.00 94 GLN A CA 1
ATOM 712 C C . GLN A 1 94 ? 14.485 -31.172 -51.151 1.00 56.00 94 GLN A C 1
ATOM 714 O O . GLN A 1 94 ? 14.385 -32.073 -51.981 1.00 56.00 94 GLN A O 1
ATOM 719 N N . GLN A 1 95 ? 13.579 -30.189 -51.057 1.00 54.69 95 GLN A N 1
ATOM 720 C CA . GLN A 1 95 ? 12.375 -30.149 -51.903 1.00 54.69 95 GLN A CA 1
ATOM 721 C C . GLN A 1 95 ? 12.698 -30.009 -53.399 1.00 54.69 95 GLN A C 1
ATOM 723 O O . GLN A 1 95 ? 12.036 -30.622 -54.229 1.00 54.69 95 GLN A O 1
ATOM 728 N N . ASN A 1 96 ? 13.752 -29.272 -53.764 1.00 52.38 96 ASN A N 1
ATOM 729 C CA . ASN A 1 96 ? 14.137 -29.102 -55.169 1.00 52.38 96 ASN A CA 1
ATOM 730 C C . ASN A 1 96 ? 14.917 -30.295 -55.757 1.00 52.38 96 ASN A C 1
ATOM 732 O O . ASN A 1 96 ? 15.060 -30.375 -56.977 1.00 52.38 96 ASN A O 1
ATOM 736 N N . ARG A 1 97 ? 15.430 -31.220 -54.930 1.00 49.94 97 ARG A N 1
ATOM 737 C CA . ARG A 1 97 ? 16.129 -32.432 -55.402 1.00 49.94 97 ARG A CA 1
ATOM 738 C C . ARG A 1 97 ? 15.185 -33.601 -55.678 1.00 49.94 97 ARG A C 1
ATOM 740 O O . ARG A 1 97 ? 15.487 -34.398 -56.560 1.00 49.94 97 ARG A O 1
ATOM 747 N N . GLU A 1 98 ? 14.052 -33.686 -54.982 1.00 50.25 98 GLU A N 1
ATOM 748 C CA . GLU A 1 98 ? 13.059 -34.750 -55.210 1.00 50.25 98 GLU A CA 1
ATOM 749 C C . GLU A 1 98 ? 12.207 -34.528 -56.470 1.00 50.25 98 GLU A C 1
ATOM 751 O O . GLU A 1 98 ? 11.726 -35.494 -57.053 1.00 50.25 98 GLU A O 1
ATOM 756 N N . VAL A 1 99 ? 12.085 -33.291 -56.965 1.00 54.09 99 VAL A N 1
ATOM 757 C CA . VAL A 1 99 ? 11.327 -32.997 -58.201 1.00 54.09 99 VAL A CA 1
ATOM 758 C C . VAL A 1 99 ? 12.154 -33.249 -59.477 1.00 54.09 99 VAL A C 1
ATOM 760 O O . VAL A 1 99 ? 11.594 -33.400 -60.555 1.00 54.09 99 VAL A O 1
ATOM 763 N N . ALA A 1 100 ? 13.486 -33.342 -59.387 1.00 52.44 100 ALA A N 1
ATOM 764 C CA . ALA A 1 100 ? 14.368 -33.456 -60.558 1.00 52.44 100 ALA A CA 1
ATOM 765 C C . ALA A 1 100 ? 14.750 -34.901 -60.957 1.00 52.44 100 ALA A C 1
ATOM 767 O O . ALA A 1 100 ? 15.532 -35.078 -61.889 1.00 52.44 100 ALA A O 1
ATOM 768 N N . LEU A 1 101 ? 14.233 -35.930 -60.272 1.00 53.62 101 LEU A N 1
ATOM 769 C CA . LEU A 1 101 ? 14.513 -37.348 -60.577 1.00 53.62 101 LEU A CA 1
ATOM 770 C C . LEU A 1 101 ? 13.256 -38.239 -60.651 1.00 53.62 101 LEU A C 1
ATOM 772 O O . LEU A 1 101 ? 13.374 -39.462 -60.674 1.00 53.62 101 LEU A O 1
ATOM 776 N N . GLY A 1 102 ? 12.061 -37.650 -60.720 1.00 50.62 102 GLY A N 1
ATOM 777 C CA . GLY A 1 102 ? 10.803 -38.381 -60.880 1.00 50.62 102 GLY A CA 1
ATOM 778 C C . GLY A 1 102 ? 9.920 -37.746 -61.948 1.00 50.62 102 GLY A C 1
ATOM 779 O O . GLY A 1 102 ? 9.103 -36.885 -61.630 1.00 50.62 102 GLY A O 1
ATOM 780 N N . GLY A 1 103 ? 10.098 -38.179 -63.196 1.00 38.94 103 GLY A N 1
ATOM 781 C CA . GLY A 1 103 ? 9.310 -37.781 -64.365 1.00 38.94 103 GLY A CA 1
ATOM 782 C C . GLY A 1 103 ? 9.929 -38.302 -65.647 1.00 38.94 103 GLY A C 1
ATOM 783 O O . GLY A 1 103 ? 10.878 -37.644 -66.122 1.00 38.94 103 GLY A O 1
#